Protein AF-A0A970WPU9-F1 (afdb_monomer)

Solvent-accessible surface area (backbone atoms only — not comparable to full-atom values): 9253 Å² total; per-residue (Å²): 129,59,67,45,62,49,27,48,54,48,33,44,60,65,39,56,94,39,55,38,92,59,76,66,44,61,38,49,59,53,30,52,51,34,16,53,55,41,60,71,39,96,85,50,44,68,52,56,28,22,20,31,29,37,31,54,42,56,71,78,38,95,51,48,64,69,57,39,30,74,74,63,32,66,72,28,26,50,39,26,54,58,54,35,58,81,41,67,93,58,88,62,58,66,72,56,33,56,48,52,35,44,62,52,47,54,73,46,54,59,68,39,34,49,48,50,50,44,46,52,38,55,52,52,70,64,41,78,72,44,59,61,72,56,47,56,50,52,39,54,53,48,52,58,44,41,72,57,35,18,84,62,38,61,66,58,32,52,51,40,53,50,44,37,53,55,56,51,68,74,61,115

Foldseek 3Di:
DQLLVLLLVVLCVLQPPPADPFPRHRPQVLLVQLLVVLCPDPPHDSLLSSLSSCLCSCQPGPDHLVNCCVRRNDSNSLLSVLSHQPCRPPPDDPVVSLVS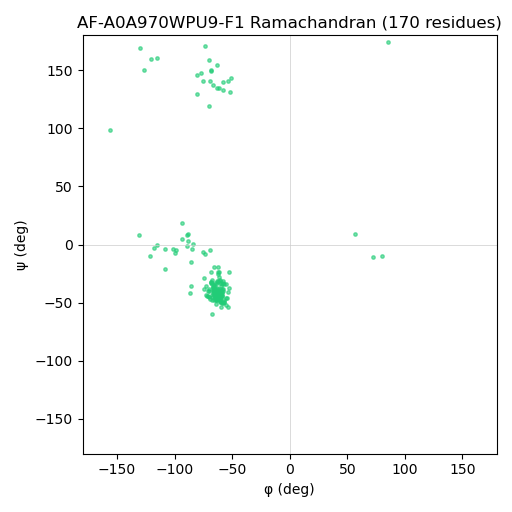SLVSNLPGDLSSLSSVLSSLLSVLVPCLRPDLVVLLVSLVSQLSSCVRRVVSPVVSSVSSNVSSVVSNVSSD

pLDDT: mean 95.69, std 5.94, range [54.38, 98.81]

Nearest PDB structures (foldseek):
  3nr1-assembly1_B  TM=8.917E-01  e=6.234E-09  Homo sapiens
  3nqw-assembly1_B  TM=7.867E-01  e=5.057E-08  Drosophila melanogaster
  7p1y-assembly1_AAA  TM=8.447E-01  e=6.479E-06  Treponema denticola ATCC 35405
  5kpx-assembly1_33  TM=7.879E-01  e=2.212E-02  Escherichia coli K-12
  5l3p-assembly1_z  TM=5.380E-01  e=7.844E-01  Escherichia coli

Radius of gyration: 15.44 Å; Cα contacts (8 Å, |Δi|>4): 214; chains: 1; bounding box: 37×30×38 Å

Structure (mmCIF, N/CA/C/O backbone):
data_AF-A0A970WPU9-F1
#
_entry.id   AF-A0A970WPU9-F1
#
loop_
_atom_site.group_PDB
_atom_site.id
_atom_site.type_symbol
_atom_site.label_atom_id
_atom_site.label_alt_id
_atom_site.label_comp_id
_atom_site.label_asym_id
_atom_site.label_entity_id
_atom_site.label_seq_id
_atom_site.pdbx_PDB_ins_code
_atom_site.Cartn_x
_atom_site.Cartn_y
_atom_site.Cartn_z
_atom_site.occupancy
_atom_site.B_iso_or_equiv
_atom_site.auth_seq_id
_atom_site.auth_comp_id
_atom_site.auth_asym_id
_atom_site.auth_atom_id
_atom_site.pdbx_PDB_model_num
ATOM 1 N N . MET A 1 1 ? -12.320 -14.756 18.053 1.00 59.62 1 MET A N 1
ATOM 2 C CA . MET A 1 1 ? -11.366 -14.991 16.948 1.00 59.62 1 MET A CA 1
ATOM 3 C C . MET A 1 1 ? -10.316 -13.894 17.014 1.00 59.62 1 MET A C 1
ATOM 5 O O . MET A 1 1 ? -10.709 -12.757 17.229 1.00 59.62 1 MET A O 1
ATOM 9 N N . ASN A 1 2 ? -9.024 -14.227 16.944 1.00 91.62 2 ASN A N 1
ATOM 10 C CA . ASN A 1 2 ? -7.935 -13.237 16.941 1.00 91.62 2 ASN A CA 1
ATOM 11 C C . ASN A 1 2 ? -8.114 -12.262 15.752 1.00 91.62 2 ASN A C 1
ATOM 13 O O . ASN A 1 2 ? -8.524 -12.709 14.677 1.00 91.62 2 ASN A O 1
ATOM 17 N N . LEU A 1 3 ? -7.850 -10.963 15.955 1.00 97.25 3 LEU A N 1
ATOM 18 C CA . LEU A 1 3 ? -8.087 -9.896 14.968 1.00 97.25 3 LEU A CA 1
ATOM 19 C C . LEU A 1 3 ? -7.406 -10.197 13.624 1.00 97.25 3 LEU A C 1
ATOM 21 O O . LEU A 1 3 ? -8.043 -10.120 12.574 1.00 97.25 3 LEU A O 1
ATOM 25 N N . ILE A 1 4 ? -6.145 -10.629 13.669 1.00 98.06 4 ILE A N 1
ATOM 26 C CA . ILE A 1 4 ? -5.346 -10.958 12.484 1.00 98.06 4 ILE A CA 1
ATOM 27 C C . ILE A 1 4 ? -5.940 -12.166 11.756 1.00 98.06 4 ILE A C 1
ATOM 29 O O . ILE A 1 4 ? -6.105 -12.135 10.539 1.00 98.06 4 ILE A O 1
ATOM 33 N N . LEU A 1 5 ? -6.319 -13.221 12.487 1.00 97.75 5 LEU A N 1
ATOM 34 C CA . LEU A 1 5 ? -6.946 -14.402 11.880 1.00 97.75 5 LEU A CA 1
ATOM 35 C C . LEU A 1 5 ? -8.290 -14.065 11.223 1.00 97.75 5 LEU A C 1
ATOM 37 O O . LEU A 1 5 ? -8.603 -14.609 10.164 1.00 97.75 5 LEU A O 1
ATOM 41 N N . LYS A 1 6 ? -9.072 -13.160 11.828 1.00 98.44 6 LYS A N 1
ATOM 42 C CA . LYS A 1 6 ? -10.323 -12.666 11.241 1.00 98.44 6 LYS A CA 1
ATOM 43 C C . LYS A 1 6 ? -10.047 -11.908 9.937 1.00 98.44 6 LYS A C 1
ATOM 45 O O . LYS A 1 6 ? -10.686 -12.209 8.933 1.00 98.44 6 LYS A O 1
ATOM 50 N N . ALA A 1 7 ? -9.080 -10.988 9.937 1.00 98.62 7 ALA A N 1
ATOM 51 C CA . ALA A 1 7 ? -8.714 -10.199 8.759 1.00 98.62 7 ALA A CA 1
ATOM 52 C C . ALA A 1 7 ? -8.179 -11.080 7.621 1.00 98.62 7 ALA A C 1
ATOM 54 O O . ALA A 1 7 ? -8.622 -10.956 6.483 1.00 98.62 7 ALA A O 1
ATOM 55 N N . ALA A 1 8 ? -7.308 -12.043 7.935 1.00 98.50 8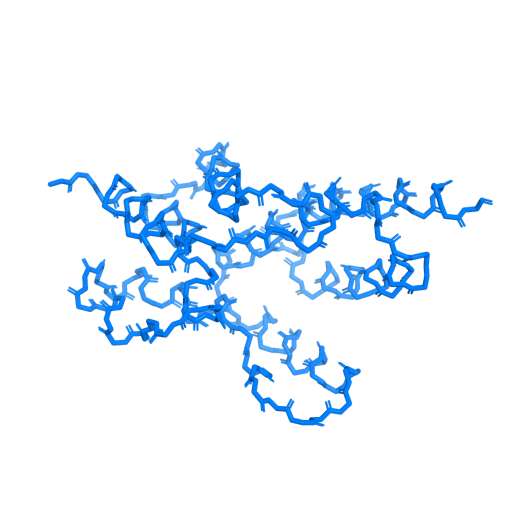 ALA A N 1
ATOM 56 C CA . ALA A 1 8 ? -6.783 -12.998 6.962 1.00 98.50 8 ALA A CA 1
ATOM 57 C C . ALA A 1 8 ? -7.889 -13.866 6.335 1.00 98.50 8 ALA A C 1
ATOM 59 O O . ALA A 1 8 ? -7.891 -14.098 5.125 1.00 98.50 8 ALA A O 1
ATOM 60 N N . ALA A 1 9 ? -8.847 -14.340 7.141 1.00 98.44 9 ALA A N 1
ATOM 61 C CA . ALA A 1 9 ? -9.982 -15.113 6.643 1.00 98.44 9 ALA A CA 1
ATOM 62 C C . ALA A 1 9 ? -10.903 -14.272 5.745 1.00 98.44 9 ALA A C 1
ATOM 64 O O . ALA A 1 9 ? -11.318 -14.759 4.693 1.00 98.44 9 ALA A O 1
ATOM 65 N N . PHE A 1 10 ? -11.173 -13.023 6.137 1.00 98.62 10 PHE A N 1
ATOM 66 C CA . PHE A 1 10 ? -11.987 -12.082 5.370 1.00 98.62 10 PHE A CA 1
ATOM 67 C C . PHE A 1 10 ? -11.334 -11.737 4.032 1.00 98.62 10 PHE A C 1
ATOM 69 O O . PHE A 1 10 ? -11.950 -11.934 2.992 1.00 98.62 10 PHE A O 1
ATOM 76 N N . ALA A 1 11 ? -10.059 -11.335 4.034 1.00 98.50 11 ALA A N 1
ATOM 77 C CA . ALA A 1 11 ? -9.310 -11.022 2.818 1.00 98.50 11 ALA A CA 1
ATOM 78 C C . ALA A 1 11 ? -9.262 -12.212 1.848 1.00 98.50 11 ALA A C 1
ATOM 80 O O . ALA A 1 11 ? -9.424 -12.050 0.641 1.00 98.50 11 ALA A O 1
ATOM 81 N N . ARG A 1 12 ? -9.091 -13.437 2.370 1.00 98.19 12 ARG A N 1
ATOM 82 C CA . ARG A 1 12 ? -9.118 -14.655 1.549 1.00 98.19 12 ARG A CA 1
ATOM 83 C C . ARG A 1 12 ? -10.464 -14.856 0.857 1.00 98.19 12 ARG A C 1
ATOM 85 O O . ARG A 1 12 ? -10.475 -15.294 -0.285 1.00 98.19 12 ARG A O 1
ATOM 92 N N . GLN A 1 13 ? -11.567 -14.594 1.555 1.00 98.25 13 GLN A N 1
ATOM 93 C CA . GLN A 1 13 ? -12.908 -14.713 0.988 1.00 98.25 13 GLN A CA 1
ATOM 94 C C . GLN A 1 13 ? -13.197 -13.583 -0.008 1.00 98.25 13 GLN A C 1
ATOM 96 O O . GLN A 1 13 ? -13.722 -13.847 -1.083 1.00 98.25 13 GLN A O 1
ATOM 101 N N . ALA A 1 14 ? -12.828 -12.349 0.334 1.00 98.19 14 ALA A N 1
ATOM 102 C CA . ALA A 1 14 ? -13.028 -11.167 -0.499 1.00 98.19 14 ALA A CA 1
ATOM 103 C C . ALA A 1 14 ? -12.325 -11.294 -1.860 1.00 98.19 14 ALA A C 1
ATOM 105 O O . ALA A 1 14 ? -12.907 -10.985 -2.897 1.00 98.19 14 ALA A O 1
ATOM 106 N N . HIS A 1 15 ? -11.092 -11.804 -1.858 1.00 98.00 15 HIS A N 1
ATOM 107 C CA . HIS A 1 15 ? -10.287 -12.016 -3.061 1.00 98.00 15 HIS A CA 1
ATOM 108 C C . HIS A 1 15 ? -10.428 -13.434 -3.648 1.00 98.00 15 HIS A C 1
ATOM 110 O O . HIS A 1 15 ? -9.552 -13.876 -4.403 1.00 98.00 15 HIS A O 1
ATOM 116 N N . ASP A 1 16 ? -11.483 -14.183 -3.300 1.00 97.19 16 ASP A N 1
ATOM 117 C CA . ASP A 1 16 ? -11.689 -15.526 -3.848 1.00 97.19 16 ASP A CA 1
ATOM 118 C C . ASP A 1 16 ? -11.844 -15.478 -5.377 1.00 97.19 16 ASP A C 1
ATOM 120 O O . ASP A 1 16 ? -12.502 -14.608 -5.946 1.00 97.19 16 ASP A O 1
ATOM 124 N N . GLY A 1 17 ? -11.164 -16.393 -6.065 1.00 96.00 17 GLY A N 1
ATOM 125 C CA . GLY A 1 17 ? -11.076 -16.405 -7.527 1.00 96.00 17 GLY A CA 1
ATOM 126 C C . GLY A 1 17 ? -10.207 -15.305 -8.164 1.00 96.00 17 GLY A C 1
ATOM 127 O O . GLY A 1 17 ? -9.895 -15.417 -9.352 1.00 96.00 17 GLY A O 1
ATOM 128 N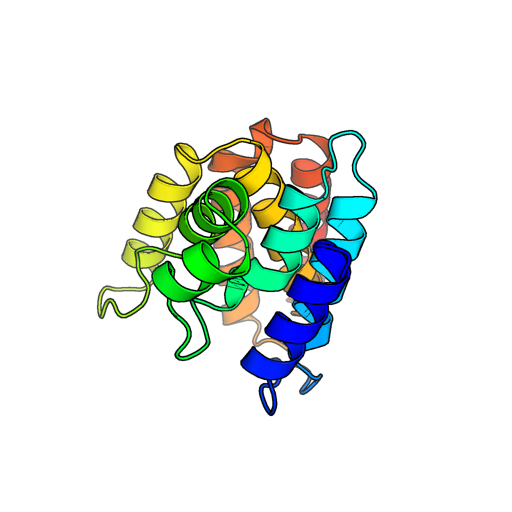 N . GLN A 1 18 ? -9.752 -14.286 -7.423 1.00 97.19 18 GLN A N 1
ATOM 129 C CA . GLN A 1 18 ? -8.875 -13.240 -7.960 1.00 97.19 18 GLN A CA 1
ATOM 130 C C . GLN A 1 18 ? -7.436 -13.746 -8.135 1.00 97.19 18 GLN A C 1
ATOM 132 O O . GLN A 1 18 ? -6.877 -14.459 -7.293 1.00 97.19 18 GLN A O 1
ATOM 137 N N . ARG A 1 19 ? -6.796 -13.336 -9.236 1.00 95.31 19 ARG A N 1
ATOM 138 C CA . ARG A 1 19 ? -5.422 -13.720 -9.585 1.00 95.31 19 ARG A CA 1
ATOM 139 C C . ARG A 1 19 ? -4.542 -12.511 -9.861 1.00 95.31 19 ARG A C 1
ATOM 141 O O . ARG A 1 19 ? -5.014 -11.475 -10.330 1.00 95.31 19 ARG A O 1
ATOM 148 N N . ARG A 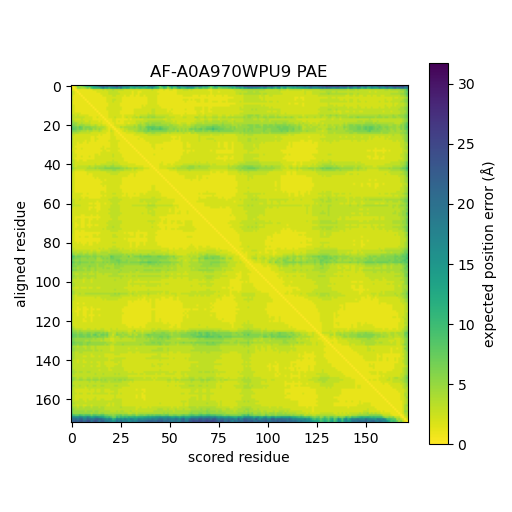1 20 ? -3.244 -12.644 -9.582 1.00 93.12 20 ARG A N 1
ATOM 149 C CA . ARG A 1 20 ? -2.237 -11.631 -9.919 1.00 93.12 20 ARG A CA 1
ATOM 150 C C . ARG A 1 20 ? -2.094 -11.530 -11.434 1.00 93.12 20 ARG A C 1
ATOM 152 O O . ARG A 1 20 ? -1.995 -12.530 -12.139 1.00 93.12 20 ARG A O 1
ATOM 159 N N . ARG A 1 21 ? -2.005 -10.295 -11.922 1.00 88.75 21 ARG A N 1
ATOM 160 C CA . ARG A 1 21 ? -2.006 -9.969 -13.353 1.00 88.75 21 ARG A CA 1
ATOM 161 C C . ARG A 1 21 ? -0.875 -10.611 -14.165 1.00 88.75 21 ARG A C 1
ATOM 163 O O . ARG A 1 21 ? -1.082 -10.885 -15.340 1.00 88.75 21 ARG A O 1
ATOM 170 N N . TYR A 1 22 ? 0.309 -10.779 -13.576 1.00 87.50 22 TYR A N 1
ATOM 171 C CA . TYR A 1 22 ? 1.524 -11.125 -14.330 1.00 87.50 22 TYR A CA 1
ATOM 172 C C . TYR A 1 22 ? 2.019 -12.554 -14.115 1.00 87.50 22 TYR A C 1
ATOM 174 O O . TYR A 1 22 ? 2.721 -13.068 -14.972 1.00 87.50 22 TYR A O 1
ATOM 182 N N . ASN A 1 23 ? 1.633 -13.208 -13.017 1.00 85.44 23 ASN A N 1
ATOM 183 C CA . ASN A 1 23 ? 2.132 -14.542 -12.669 1.00 85.44 23 ASN A CA 1
ATOM 184 C C . ASN A 1 23 ? 1.023 -15.548 -12.305 1.00 85.44 23 ASN A C 1
ATOM 186 O O . ASN A 1 23 ? 1.322 -16.644 -11.837 1.00 85.44 23 ASN A O 1
ATOM 190 N N . ASP A 1 24 ? -0.249 -15.172 -12.495 1.00 90.12 24 ASP A N 1
ATOM 191 C CA . ASP A 1 24 ? -1.452 -15.996 -12.287 1.00 90.12 24 ASP A CA 1
ATOM 192 C C . ASP A 1 24 ? -1.624 -16.589 -10.870 1.00 90.12 24 ASP A C 1
ATOM 194 O O . ASP A 1 24 ? -2.527 -17.391 -10.613 1.00 90.12 24 ASP A O 1
ATOM 198 N N . ARG A 1 25 ? -0.795 -16.183 -9.901 1.00 92.25 25 ARG A N 1
ATOM 199 C CA . ARG A 1 25 ? -0.891 -16.667 -8.520 1.00 92.25 25 ARG A CA 1
ATOM 200 C C . ARG A 1 25 ? -2.174 -16.154 -7.850 1.00 92.25 25 ARG A C 1
ATOM 202 O O . ARG A 1 25 ? -2.614 -15.043 -8.162 1.00 92.25 25 ARG A O 1
ATOM 209 N N . PRO A 1 26 ? -2.763 -16.912 -6.905 1.00 96.12 26 PRO A N 1
ATOM 210 C CA . PRO A 1 26 ? -3.888 -16.437 -6.101 1.00 96.12 26 PRO A CA 1
ATOM 211 C C . PRO A 1 26 ? -3.586 -15.086 -5.443 1.00 96.12 26 PRO A C 1
ATOM 213 O O . PRO A 1 26 ? -2.536 -14.934 -4.812 1.00 96.12 26 PRO A O 1
ATOM 216 N N . TYR A 1 27 ? -4.501 -14.120 -5.568 1.00 96.38 27 TYR A N 1
ATOM 217 C CA . TYR A 1 27 ? -4.261 -12.741 -5.125 1.00 96.38 27 TYR A CA 1
ATOM 218 C C . TYR A 1 27 ? -3.937 -12.649 -3.632 1.00 96.38 27 TYR A C 1
ATOM 220 O O . TYR A 1 27 ? -3.010 -11.941 -3.255 1.00 96.38 27 TYR A O 1
ATOM 228 N N . ILE A 1 28 ? -4.601 -13.463 -2.802 1.00 97.69 28 ILE A N 1
ATOM 229 C CA . ILE A 1 28 ? -4.408 -13.527 -1.344 1.00 97.69 28 ILE A CA 1
ATOM 230 C C . ILE A 1 28 ? -2.948 -13.727 -0.900 1.00 97.69 28 ILE A C 1
ATOM 232 O O . ILE A 1 28 ? -2.582 -13.349 0.212 1.00 97.69 28 ILE A O 1
ATOM 236 N N . GLN A 1 29 ? -2.084 -14.284 -1.757 1.00 97.25 29 GLN A N 1
ATOM 237 C CA . GLN A 1 29 ? -0.659 -14.409 -1.447 1.00 97.25 29 GLN A CA 1
ATOM 238 C C . GLN A 1 29 ? 0.022 -13.045 -1.265 1.00 97.25 29 GLN A C 1
ATOM 240 O O . GLN A 1 29 ? 0.947 -12.949 -0.464 1.00 97.25 29 GLN A O 1
ATOM 245 N N . HIS A 1 30 ? -0.430 -12.006 -1.973 1.00 97.62 30 HIS A N 1
ATOM 246 C CA . HIS A 1 30 ? 0.112 -10.655 -1.848 1.00 97.62 30 HIS A CA 1
ATOM 247 C C . HIS A 1 30 ? -0.205 -10.033 -0.476 1.00 97.62 30 HIS A C 1
ATOM 249 O O . HIS A 1 30 ? 0.750 -9.829 0.280 1.00 97.62 30 HIS A O 1
ATOM 255 N N . PRO A 1 31 ? -1.480 -9.855 -0.059 1.00 98.38 31 PRO A N 1
ATOM 256 C CA . PRO A 1 31 ? -1.784 -9.347 1.280 1.00 98.38 31 PRO A CA 1
ATOM 257 C C . PRO A 1 31 ? -1.153 -10.181 2.401 1.00 98.38 31 PRO A C 1
ATOM 259 O O . PRO A 1 31 ? -0.699 -9.627 3.396 1.00 98.38 31 PRO A O 1
ATOM 262 N N . ALA A 1 32 ? -1.037 -11.506 2.230 1.00 98.56 32 ALA A N 1
ATOM 263 C CA . ALA A 1 32 ? -0.370 -12.366 3.208 1.00 98.56 32 ALA A CA 1
ATOM 264 C C . ALA A 1 32 ? 1.135 -12.076 3.353 1.00 98.56 32 ALA A C 1
ATOM 266 O O . ALA A 1 32 ? 1.643 -12.046 4.477 1.00 98.56 32 ALA A O 1
ATOM 267 N N . ARG A 1 33 ? 1.860 -11.843 2.248 1.00 98.50 33 ARG A N 1
ATOM 268 C CA . ARG A 1 33 ? 3.278 -11.452 2.304 1.00 98.50 33 ARG A CA 1
ATOM 269 C C . ARG A 1 33 ? 3.444 -10.064 2.907 1.00 98.50 33 ARG A C 1
ATOM 271 O O . ARG A 1 33 ? 4.280 -9.907 3.795 1.00 98.50 33 ARG A O 1
ATOM 278 N N . VAL A 1 34 ? 2.624 -9.095 2.496 1.00 98.75 34 VAL A N 1
ATOM 279 C CA . VAL A 1 34 ? 2.649 -7.732 3.052 1.00 98.75 34 VAL A CA 1
ATOM 280 C C . VAL A 1 34 ? 2.391 -7.768 4.560 1.00 98.75 34 VAL A C 1
ATOM 282 O O . VAL A 1 34 ? 3.205 -7.259 5.327 1.00 98.75 34 VAL A O 1
ATOM 285 N N . ALA A 1 35 ? 1.342 -8.458 5.015 1.00 98.69 35 ALA A N 1
ATOM 286 C CA . ALA A 1 35 ? 1.024 -8.597 6.435 1.00 98.69 35 ALA A CA 1
ATOM 287 C C . ALA A 1 35 ? 2.131 -9.306 7.233 1.00 98.69 35 ALA A C 1
ATOM 289 O O . ALA A 1 35 ? 2.463 -8.876 8.338 1.00 98.69 35 ALA A O 1
ATOM 290 N N . GLY A 1 36 ? 2.756 -10.345 6.667 1.00 98.62 36 GLY A N 1
ATOM 291 C CA . GLY A 1 36 ? 3.908 -11.009 7.281 1.00 98.62 36 GLY A CA 1
ATOM 292 C C . GLY A 1 36 ? 5.108 -10.074 7.452 1.00 98.62 36 GLY A C 1
ATOM 293 O O . GLY A 1 36 ? 5.758 -10.083 8.497 1.00 98.62 36 GLY A O 1
ATOM 294 N N . ARG A 1 37 ? 5.373 -9.215 6.460 1.00 98.62 37 ARG A N 1
ATOM 295 C CA . ARG A 1 37 ? 6.436 -8.205 6.543 1.00 98.62 37 ARG A CA 1
ATOM 296 C C . ARG A 1 37 ? 6.115 -7.096 7.539 1.00 98.62 37 ARG A C 1
ATOM 298 O O . ARG A 1 37 ? 7.014 -6.669 8.256 1.00 98.62 37 ARG A O 1
ATOM 305 N N . VAL A 1 38 ? 4.855 -6.671 7.618 1.00 98.69 38 VAL A N 1
ATOM 306 C CA . VAL A 1 38 ? 4.386 -5.716 8.632 1.00 98.69 38 VAL A CA 1
ATOM 307 C C . VAL A 1 38 ? 4.578 -6.296 10.028 1.00 98.69 38 VAL A C 1
ATOM 309 O O . VAL A 1 38 ? 5.156 -5.625 10.873 1.00 98.69 38 VAL A O 1
ATOM 312 N N . ALA A 1 39 ? 4.189 -7.553 10.258 1.00 98.38 39 ALA A N 1
ATOM 313 C CA . ALA A 1 39 ? 4.334 -8.228 11.551 1.00 98.38 39 ALA A CA 1
ATOM 314 C C . ALA A 1 39 ? 5.796 -8.369 12.015 1.00 98.38 39 ALA A C 1
ATOM 316 O O . ALA A 1 39 ? 6.052 -8.499 13.209 1.00 98.38 39 ALA A O 1
ATOM 317 N N . ALA A 1 40 ? 6.754 -8.338 11.085 1.00 98.00 40 ALA A N 1
ATOM 318 C CA . ALA A 1 40 ? 8.182 -8.384 11.381 1.00 98.00 40 ALA A CA 1
ATOM 319 C C . ALA A 1 40 ? 8.792 -7.007 11.714 1.00 98.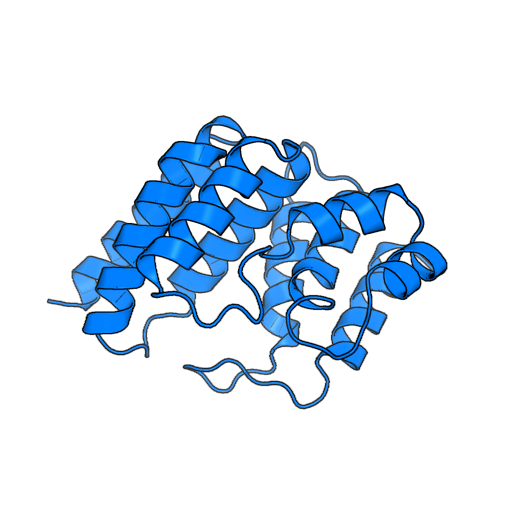00 40 ALA A C 1
ATOM 321 O O . ALA A 1 40 ? 9.983 -6.934 12.023 1.00 98.00 40 ALA A O 1
ATOM 322 N N . ARG A 1 41 ? 8.024 -5.909 11.629 1.00 96.19 41 ARG A N 1
ATOM 323 C CA . ARG A 1 41 ? 8.524 -4.567 11.957 1.00 96.19 41 ARG A CA 1
ATOM 324 C C . ARG A 1 41 ? 8.521 -4.318 13.473 1.00 96.19 41 ARG A C 1
ATOM 326 O O . ARG A 1 41 ? 7.600 -4.760 14.156 1.00 96.19 41 ARG A O 1
ATOM 333 N N . PRO A 1 42 ? 9.492 -3.557 14.012 1.00 94.25 42 PRO A N 1
ATOM 334 C CA . PRO A 1 42 ? 9.533 -3.217 15.440 1.00 94.25 42 PRO A CA 1
ATOM 335 C C . PRO A 1 42 ? 8.278 -2.499 15.959 1.00 94.25 42 PRO A C 1
ATOM 337 O O . PRO A 1 42 ? 7.882 -2.696 17.103 1.00 94.25 42 PRO A O 1
ATOM 340 N N . GLN A 1 43 ? 7.652 -1.675 15.117 1.00 92.44 43 GLN A N 1
ATOM 341 C CA . GLN A 1 43 ? 6.453 -0.890 15.424 1.00 92.44 43 GLN A CA 1
ATOM 342 C C . GLN A 1 43 ? 5.133 -1.625 15.134 1.00 92.44 43 GLN A C 1
ATOM 344 O O . GLN A 1 43 ? 4.072 -1.006 15.156 1.00 92.44 43 GLN A O 1
ATOM 349 N N . ALA A 1 44 ? 5.180 -2.920 14.808 1.00 97.12 44 ALA A N 1
ATOM 350 C CA . ALA A 1 44 ? 4.001 -3.667 14.392 1.00 97.12 44 ALA A CA 1
ATOM 351 C C . ALA A 1 44 ? 2.943 -3.756 15.501 1.00 97.12 44 ALA A C 1
ATOM 353 O O . ALA A 1 44 ? 3.232 -4.115 16.643 1.00 97.12 44 ALA A O 1
ATOM 354 N N . THR A 1 45 ? 1.688 -3.511 15.131 1.00 98.25 45 THR A N 1
ATOM 355 C CA . THR A 1 45 ? 0.512 -3.741 15.980 1.00 98.25 45 THR A CA 1
ATOM 356 C C . THR A 1 45 ? -0.437 -4.730 15.307 1.00 98.25 45 THR A C 1
ATOM 358 O O . THR A 1 45 ? -0.402 -4.900 14.086 1.00 98.25 45 THR A O 1
ATOM 361 N N . GLU A 1 46 ? -1.330 -5.370 16.073 1.00 98.31 46 GLU A N 1
ATOM 362 C CA . GLU A 1 46 ? -2.358 -6.242 15.478 1.00 98.31 46 GLU A CA 1
ATOM 363 C C . GLU A 1 46 ? -3.239 -5.482 14.470 1.00 98.31 46 GLU A C 1
ATOM 365 O O . GLU A 1 46 ? -3.636 -6.051 13.456 1.00 98.31 46 GLU A O 1
ATOM 370 N N . VAL A 1 47 ? -3.479 -4.187 14.712 1.00 98.62 47 VAL A N 1
ATOM 371 C CA . VAL A 1 47 ? -4.221 -3.285 13.819 1.00 98.62 47 VAL A CA 1
ATOM 372 C C . VAL A 1 47 ? -3.486 -3.088 12.493 1.00 98.62 47 VAL A C 1
ATOM 374 O O . VAL A 1 47 ? -4.103 -3.223 11.440 1.00 98.62 47 VAL A O 1
ATOM 377 N N . MET A 1 48 ? -2.170 -2.846 12.517 1.00 98.75 48 MET A N 1
ATOM 378 C CA . MET A 1 48 ? -1.369 -2.722 11.292 1.00 98.75 48 MET A CA 1
ATOM 379 C C . MET A 1 48 ? -1.364 -4.017 10.481 1.00 98.75 48 MET A C 1
ATOM 381 O O . MET A 1 48 ? -1.517 -3.984 9.263 1.00 98.75 48 MET A O 1
ATOM 385 N N . VAL A 1 49 ? -1.204 -5.165 11.143 1.00 98.81 49 VAL A N 1
ATOM 386 C CA . VAL A 1 49 ? -1.188 -6.468 10.463 1.00 98.81 49 VAL A CA 1
ATOM 387 C C . VAL A 1 49 ? -2.565 -6.788 9.874 1.00 98.81 49 VAL A C 1
ATOM 389 O O . VAL A 1 49 ? -2.652 -7.271 8.747 1.00 98.81 49 VAL A O 1
ATOM 392 N N . ALA A 1 50 ? -3.648 -6.484 10.594 1.00 98.81 50 ALA A N 1
ATOM 393 C CA . ALA A 1 50 ? -5.007 -6.631 10.081 1.00 98.81 50 ALA A CA 1
ATOM 394 C C . ALA A 1 50 ? -5.269 -5.710 8.879 1.00 98.81 50 ALA A C 1
ATOM 396 O O . ALA A 1 50 ? -5.749 -6.184 7.853 1.00 98.81 50 ALA A O 1
ATOM 397 N N . ALA A 1 51 ? -4.891 -4.432 8.964 1.00 98.81 51 ALA A N 1
ATOM 398 C CA . ALA A 1 51 ? -5.003 -3.492 7.850 1.00 98.81 51 ALA A CA 1
ATOM 399 C C . ALA A 1 51 ? -4.178 -3.943 6.635 1.00 98.81 51 ALA A C 1
ATOM 401 O O . ALA A 1 51 ? -4.656 -3.863 5.512 1.00 98.81 51 ALA A O 1
ATOM 402 N N . ALA A 1 52 ? -2.990 -4.514 6.842 1.00 98.81 52 ALA A N 1
ATOM 403 C CA . ALA A 1 52 ? -2.170 -5.066 5.767 1.00 98.81 52 ALA A CA 1
ATOM 404 C C . ALA A 1 52 ? -2.820 -6.268 5.059 1.00 98.81 52 ALA A C 1
ATOM 406 O O . ALA A 1 52 ? -2.669 -6.416 3.849 1.00 98.81 52 ALA A O 1
ATOM 407 N N . PHE A 1 53 ? -3.589 -7.104 5.763 1.00 98.81 53 PHE A N 1
ATOM 408 C CA . PHE A 1 53 ? -4.410 -8.129 5.106 1.00 98.81 53 PHE A CA 1
ATOM 409 C C . PHE A 1 53 ? -5.556 -7.529 4.280 1.00 98.81 53 PHE A C 1
ATOM 411 O O . PHE A 1 53 ? -5.957 -8.128 3.287 1.00 98.81 53 PHE A O 1
ATOM 418 N N . LEU A 1 54 ? -6.082 -6.375 4.693 1.00 98.81 54 LEU A N 1
ATOM 419 C CA . LEU A 1 54 ? -7.300 -5.769 4.147 1.00 98.81 54 LEU A CA 1
ATOM 420 C C . LEU A 1 54 ? -7.043 -4.621 3.158 1.00 98.81 54 LEU A C 1
ATOM 422 O O . LEU A 1 54 ? -8.004 -4.099 2.601 1.00 98.81 54 LEU A O 1
ATOM 426 N N . HIS A 1 55 ? -5.788 -4.220 2.945 1.00 98.56 55 HIS A N 1
ATOM 427 C CA . HIS A 1 55 ? -5.443 -2.961 2.274 1.00 98.56 55 HIS A CA 1
ATOM 428 C C . HIS A 1 55 ? -6.006 -2.821 0.851 1.00 98.56 55 HIS A C 1
ATOM 430 O O . HIS A 1 55 ? -6.358 -1.717 0.456 1.00 98.56 55 HIS A O 1
ATOM 436 N N . ASP A 1 56 ? -6.159 -3.931 0.125 1.00 98.06 56 ASP A N 1
ATOM 437 C CA . ASP A 1 56 ? -6.729 -3.957 -1.229 1.00 98.06 56 ASP A CA 1
ATOM 438 C C . ASP A 1 56 ? -8.211 -4.349 -1.266 1.00 98.06 56 ASP A C 1
ATOM 440 O O . ASP A 1 56 ? -8.828 -4.362 -2.329 1.00 98.06 56 ASP A O 1
ATOM 444 N N . VAL A 1 57 ? -8.812 -4.710 -0.131 1.00 98.19 57 VAL A N 1
ATOM 445 C CA . VAL A 1 57 ? -10.153 -5.307 -0.121 1.00 98.19 57 VAL A CA 1
ATOM 446 C C . VAL A 1 57 ? -11.202 -4.308 -0.598 1.00 98.19 57 VAL A C 1
ATOM 448 O O . VAL A 1 57 ? -11.999 -4.637 -1.471 1.00 98.19 57 VAL A O 1
ATOM 451 N N . VAL A 1 58 ? -11.182 -3.083 -0.076 1.00 97.62 58 VAL A N 1
ATOM 452 C CA . VAL A 1 58 ? -12.108 -2.025 -0.517 1.00 97.62 58 VAL A CA 1
ATOM 453 C C . VAL A 1 58 ? -11.797 -1.577 -1.945 1.00 97.62 58 VAL A C 1
ATOM 455 O O . VAL A 1 58 ? -12.696 -1.223 -2.703 1.00 97.62 58 VAL A O 1
ATOM 458 N N . GLU A 1 59 ? -10.521 -1.593 -2.332 1.00 95.38 59 GLU A N 1
ATOM 459 C CA . GLU A 1 59 ? -10.104 -1.113 -3.644 1.00 95.38 59 GLU A CA 1
ATOM 460 C C . GLU A 1 59 ? -10.458 -2.095 -4.776 1.00 95.38 59 GLU A C 1
ATOM 462 O O . GLU A 1 59 ? -10.846 -1.664 -5.865 1.00 95.38 59 GLU A O 1
ATOM 467 N N . ASP A 1 60 ? -10.335 -3.402 -4.549 1.00 95.62 60 ASP A N 1
ATOM 468 C CA . ASP A 1 60 ? -10.400 -4.419 -5.605 1.00 95.62 60 ASP A CA 1
ATOM 469 C C . ASP A 1 60 ? -11.583 -5.386 -5.498 1.00 95.62 60 ASP A C 1
ATOM 471 O O . ASP A 1 60 ? -11.754 -6.247 -6.366 1.00 95.62 60 ASP A O 1
ATOM 475 N N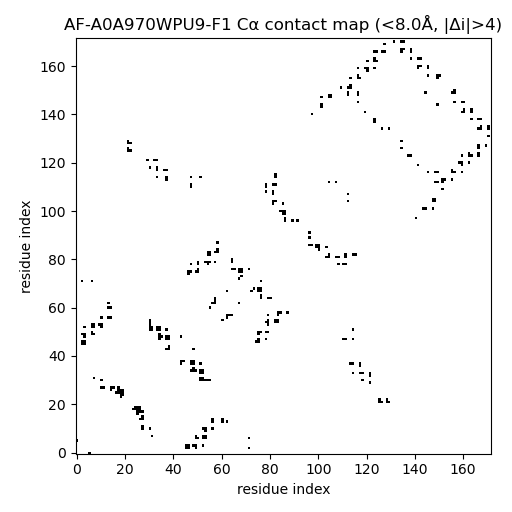 . THR A 1 61 ? -12.433 -5.238 -4.483 1.00 96.44 61 THR A N 1
ATOM 476 C CA . THR A 1 61 ? -13.611 -6.093 -4.285 1.00 96.44 61 THR A CA 1
ATOM 477 C C . THR A 1 61 ? -14.875 -5.254 -4.050 1.00 96.44 61 THR A C 1
ATOM 479 O O . THR A 1 61 ? -14.784 -4.043 -3.866 1.00 96.44 61 THR A O 1
ATOM 482 N N . PRO A 1 62 ? -16.083 -5.851 -4.063 1.00 96.69 62 PRO A N 1
ATOM 483 C CA . PRO A 1 62 ? -17.324 -5.129 -3.764 1.00 96.69 62 PRO A CA 1
ATOM 484 C C . PRO A 1 62 ? -17.482 -4.680 -2.301 1.00 96.69 62 PRO A C 1
ATOM 486 O O . PRO A 1 62 ? -18.487 -4.044 -1.985 1.00 96.69 62 PRO A O 1
ATOM 489 N N . HIS A 1 63 ? -16.550 -5.047 -1.417 1.00 98.00 63 HIS A N 1
ATOM 490 C CA . HIS A 1 63 ? -16.614 -4.705 -0.001 1.00 98.00 63 HIS A CA 1
ATOM 491 C C . HIS A 1 63 ? -16.419 -3.208 0.252 1.00 98.00 63 HIS A C 1
ATOM 493 O O . HIS A 1 63 ? -15.720 -2.518 -0.489 1.00 98.00 63 HIS A O 1
ATOM 499 N N . THR A 1 64 ? -17.025 -2.701 1.325 1.00 98.00 64 THR A N 1
ATOM 500 C CA . THR A 1 64 ? -17.037 -1.260 1.632 1.00 98.00 64 THR A CA 1
ATOM 501 C C . THR A 1 64 ? -16.297 -0.923 2.924 1.00 98.00 64 THR A C 1
ATOM 503 O O . THR A 1 64 ? -16.122 -1.773 3.796 1.00 98.00 64 THR A O 1
ATOM 506 N N . LEU A 1 65 ? -15.894 0.343 3.089 1.00 97.94 65 LEU A N 1
ATOM 507 C CA . LEU A 1 65 ? -15.309 0.816 4.350 1.00 97.94 65 LEU A CA 1
ATOM 508 C C . LEU A 1 65 ? -16.270 0.679 5.536 1.00 97.94 65 LEU A C 1
ATOM 510 O O . LEU A 1 65 ? -15.813 0.378 6.635 1.00 97.94 65 LEU A O 1
ATOM 514 N N . ASP A 1 66 ? -17.580 0.822 5.319 1.00 98.38 66 ASP A N 1
ATOM 515 C CA . ASP A 1 66 ? -18.587 0.623 6.368 1.00 98.38 66 ASP A CA 1
ATOM 516 C C . ASP A 1 66 ? -18.604 -0.832 6.863 1.00 98.38 66 ASP A C 1
ATOM 518 O O . ASP A 1 66 ? -18.719 -1.084 8.064 1.00 98.38 66 ASP A O 1
ATOM 522 N N . GLU A 1 67 ? -18.427 -1.800 5.957 1.00 98.25 67 GLU A N 1
ATOM 523 C CA . GLU A 1 67 ? -18.276 -3.211 6.327 1.00 98.25 67 GLU A CA 1
ATOM 524 C C . GLU A 1 67 ? -16.984 -3.442 7.115 1.00 98.25 67 GLU A C 1
ATOM 526 O O . GLU A 1 67 ? -17.006 -4.113 8.148 1.00 98.25 67 GLU A O 1
ATOM 531 N N . ILE A 1 68 ? -15.864 -2.847 6.686 1.00 98.62 68 ILE A N 1
ATOM 532 C CA . ILE A 1 68 ? -14.597 -2.940 7.426 1.00 98.62 68 ILE A CA 1
ATOM 533 C C . ILE A 1 68 ? -14.737 -2.329 8.827 1.00 98.62 68 ILE A C 1
ATOM 535 O O . ILE A 1 68 ? -14.285 -2.925 9.806 1.00 98.62 68 ILE A O 1
ATOM 539 N N . LEU A 1 69 ? -15.402 -1.179 8.949 1.00 98.50 69 LEU A N 1
ATOM 540 C CA . LEU A 1 69 ? -15.674 -0.519 10.224 1.00 98.50 69 LEU A CA 1
ATOM 541 C C . LEU A 1 69 ? -16.518 -1.398 11.149 1.00 98.50 69 LEU A C 1
ATOM 543 O O . LEU A 1 69 ? -16.172 -1.556 12.321 1.00 98.50 69 LEU A O 1
ATOM 547 N N . ALA A 1 70 ? -17.593 -1.992 10.630 1.00 98.19 70 ALA A N 1
ATOM 548 C CA . ALA A 1 70 ? -18.469 -2.868 11.399 1.00 98.19 70 ALA A CA 1
ATOM 549 C C . ALA A 1 70 ? -17.754 -4.149 11.864 1.00 98.19 70 ALA A C 1
ATOM 551 O O . ALA A 1 70 ? -17.960 -4.606 12.990 1.00 98.19 70 ALA A O 1
ATOM 552 N N . GLU A 1 71 ? -16.896 -4.724 11.019 1.00 97.94 71 GLU A N 1
ATOM 553 C CA . GLU A 1 71 ? -16.242 -6.003 11.292 1.00 97.94 71 GLU A CA 1
ATOM 554 C C . GLU A 1 71 ? -14.955 -5.874 12.123 1.00 97.94 71 GLU A C 1
ATOM 556 O O . GLU A 1 71 ? -14.666 -6.752 12.945 1.00 97.94 71 GLU A O 1
ATOM 561 N N . PHE A 1 72 ? -14.167 -4.818 11.924 1.00 98.38 72 PHE A N 1
ATOM 562 C CA . PHE A 1 72 ? -12.810 -4.695 12.477 1.00 98.38 72 PHE A CA 1
ATOM 563 C C . PHE A 1 72 ? -12.611 -3.479 13.383 1.00 98.38 72 PHE A C 1
ATOM 565 O O . PHE A 1 72 ? -11.599 -3.398 14.079 1.00 98.38 72 PHE A O 1
ATOM 572 N N . GLY A 1 73 ? -13.585 -2.571 13.426 1.00 98.56 73 GLY A N 1
ATOM 573 C CA . GLY A 1 73 ? -13.539 -1.375 14.251 1.00 98.56 73 GLY A CA 1
ATOM 574 C C . GLY A 1 73 ? -12.806 -0.196 13.599 1.00 98.56 73 GLY A C 1
ATOM 575 O O . GLY A 1 73 ? -12.229 -0.310 12.512 1.00 98.56 73 GLY A O 1
ATOM 576 N N . PRO A 1 74 ? -12.836 0.970 14.268 1.00 98.50 74 PRO A N 1
ATOM 577 C CA . PRO A 1 74 ? -12.465 2.249 13.666 1.00 98.50 74 PRO A CA 1
ATOM 578 C C . PRO A 1 74 ? -10.981 2.369 13.322 1.00 98.50 74 PRO A C 1
ATOM 580 O O . PRO A 1 74 ? -10.641 2.988 12.320 1.00 98.50 74 PRO A O 1
ATOM 583 N N . GLU A 1 75 ? -10.085 1.773 14.110 1.00 98.50 75 GLU A N 1
ATOM 584 C CA . GLU A 1 75 ? -8.643 1.901 13.868 1.00 98.50 75 GLU A CA 1
ATOM 585 C C . GLU A 1 75 ? -8.198 1.149 12.607 1.00 98.50 75 GLU A C 1
ATOM 587 O O . GLU A 1 75 ? -7.402 1.672 11.830 1.00 98.50 75 GLU A O 1
ATOM 592 N N . VAL A 1 76 ? -8.747 -0.050 12.373 1.00 98.75 76 VAL A N 1
ATOM 593 C CA . VAL A 1 76 ? -8.482 -0.822 11.150 1.00 98.75 76 VAL A CA 1
ATOM 594 C C . VAL A 1 76 ? -9.130 -0.144 9.948 1.00 98.75 76 VAL A C 1
ATOM 596 O O . VAL A 1 76 ? -8.469 0.020 8.926 1.00 98.75 76 VAL A O 1
ATOM 599 N N . ALA A 1 77 ? -10.386 0.298 10.073 1.00 98.75 77 ALA A N 1
ATOM 600 C CA . ALA A 1 77 ? -11.086 0.993 8.995 1.00 98.75 77 ALA A CA 1
ATOM 601 C C . ALA A 1 77 ? -10.360 2.271 8.558 1.00 98.75 77 ALA A C 1
ATOM 603 O O . ALA A 1 77 ? -10.185 2.474 7.361 1.00 98.75 77 ALA A O 1
ATOM 604 N N . ARG A 1 78 ? -9.850 3.068 9.509 1.00 98.75 78 ARG A N 1
ATOM 605 C CA . ARG A 1 78 ? -9.028 4.251 9.217 1.00 98.75 78 ARG A CA 1
ATOM 606 C C . ARG A 1 78 ? -7.797 3.899 8.381 1.00 98.75 78 ARG A C 1
ATOM 608 O O . ARG A 1 78 ? -7.529 4.560 7.387 1.00 98.75 78 ARG A O 1
ATOM 615 N N . LEU A 1 79 ? -7.043 2.862 8.758 1.00 98.81 79 LEU A N 1
ATOM 616 C CA . LEU A 1 79 ? -5.855 2.471 7.988 1.00 98.81 79 LEU A CA 1
ATOM 617 C C . LEU A 1 79 ? -6.213 1.946 6.594 1.00 98.81 79 LEU A C 1
ATOM 619 O O . LEU A 1 79 ? -5.504 2.242 5.639 1.00 98.81 79 LEU A O 1
ATOM 623 N N . VAL A 1 80 ? -7.298 1.178 6.463 1.00 98.75 80 VAL A N 1
ATOM 624 C CA . VAL A 1 80 ? -7.759 0.682 5.155 1.00 98.75 80 VAL A CA 1
ATOM 625 C C . VAL A 1 80 ? -8.213 1.838 4.260 1.00 98.75 80 VAL A C 1
ATOM 627 O O . VAL A 1 80 ? -7.879 1.854 3.078 1.00 98.75 80 VAL A O 1
ATOM 630 N N . GLU A 1 81 ? -8.907 2.833 4.813 1.00 98.50 81 GLU A N 1
ATOM 631 C CA . GLU A 1 81 ? -9.270 4.063 4.102 1.00 98.50 81 GLU A CA 1
ATOM 632 C C . GLU A 1 81 ? -8.026 4.822 3.627 1.00 98.50 81 GLU A C 1
ATOM 634 O O . GLU A 1 81 ? -7.917 5.157 2.451 1.00 98.50 81 GLU A O 1
ATOM 639 N N . GLU A 1 82 ? -7.046 5.025 4.509 1.00 98.62 82 GLU A N 1
ATOM 640 C CA . GLU A 1 82 ? -5.786 5.697 4.176 1.00 98.62 82 GLU A CA 1
ATOM 641 C C . GLU A 1 82 ? -4.986 4.970 3.083 1.00 98.62 82 GLU A C 1
ATOM 643 O O . GLU A 1 82 ? -4.287 5.614 2.301 1.00 98.62 82 GLU A O 1
ATOM 648 N N . LEU A 1 83 ? -5.098 3.643 3.003 1.00 98.38 83 LEU A N 1
ATOM 649 C CA . LEU A 1 83 ? -4.411 2.810 2.012 1.00 98.38 83 LEU A CA 1
ATOM 650 C C . LEU A 1 83 ? -5.154 2.685 0.674 1.00 98.38 83 LEU A C 1
ATOM 652 O O . LEU A 1 83 ? -4.536 2.277 -0.311 1.00 98.38 83 LEU A O 1
ATOM 656 N N . THR A 1 84 ? -6.438 3.046 0.630 1.00 97.25 84 THR A N 1
ATOM 657 C CA . THR A 1 84 ? -7.271 2.974 -0.575 1.00 97.25 84 THR A CA 1
ATOM 658 C C . THR A 1 84 ? -7.000 4.177 -1.476 1.00 97.25 84 THR A C 1
ATOM 660 O O . THR A 1 84 ? -7.059 5.324 -1.034 1.00 97.25 84 THR A O 1
ATOM 663 N N . ASN A 1 85 ? -6.731 3.941 -2.762 1.00 95.44 85 ASN A N 1
ATOM 664 C CA . ASN A 1 85 ? -6.420 5.017 -3.699 1.00 95.44 85 ASN A CA 1
ATOM 665 C C . ASN A 1 85 ? -7.663 5.886 -3.993 1.00 95.44 85 ASN A C 1
ATOM 667 O O . ASN A 1 85 ? -8.627 5.394 -4.593 1.00 95.44 85 ASN A O 1
ATOM 671 N N . PRO A 1 86 ? -7.655 7.198 -3.684 1.00 95.25 86 PRO A N 1
ATOM 672 C CA . PRO A 1 86 ? -8.783 8.087 -3.978 1.00 95.25 86 PRO A CA 1
ATOM 673 C C . PRO A 1 86 ? -9.031 8.273 -5.481 1.00 95.25 86 PRO A C 1
ATOM 675 O O . PRO A 1 86 ? -10.126 8.662 -5.889 1.00 95.25 86 PRO A O 1
ATOM 678 N N . SER A 1 87 ? -8.043 7.989 -6.336 1.00 93.94 87 SER A N 1
ATOM 679 C CA . SER A 1 87 ? -8.225 8.027 -7.787 1.00 93.94 87 SER A CA 1
ATOM 680 C C . SER A 1 87 ? -9.009 6.831 -8.350 1.00 93.94 87 SER A C 1
ATOM 682 O O . SER A 1 87 ? -9.319 6.814 -9.553 1.00 93.94 87 SER A O 1
ATOM 684 N N . LYS A 1 88 ? -9.333 5.818 -7.531 1.00 88.50 88 LYS A N 1
ATOM 685 C CA . LYS A 1 88 ? -10.050 4.617 -7.976 1.00 88.50 88 LYS A CA 1
ATOM 686 C C . LYS A 1 88 ? -11.400 4.989 -8.600 1.00 88.50 88 LYS A C 1
ATOM 688 O O . LYS A 1 88 ? -12.154 5.810 -8.094 1.00 88.50 88 LYS A O 1
ATOM 693 N N . GLY A 1 89 ? -11.691 4.412 -9.768 1.00 89.06 89 GLY A N 1
ATOM 694 C CA . GLY A 1 89 ? -12.897 4.723 -10.550 1.00 89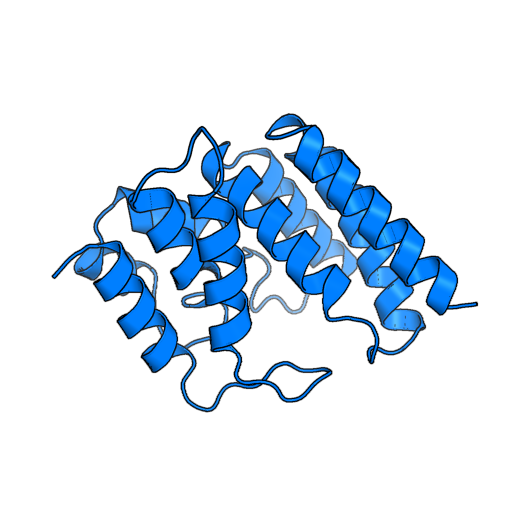.06 89 GLY A CA 1
ATOM 695 C C . GLY A 1 89 ? -12.817 6.005 -11.393 1.00 89.06 89 GLY A C 1
ATOM 696 O O . GLY A 1 89 ? -13.665 6.215 -12.263 1.00 89.06 89 GLY A O 1
ATOM 697 N N . SER A 1 90 ? -11.781 6.833 -11.222 1.00 93.12 90 SER A N 1
ATOM 698 C CA . SER A 1 90 ? -11.571 8.020 -12.052 1.00 93.12 90 SER A CA 1
ATOM 699 C C . SER A 1 90 ? -11.190 7.658 -13.492 1.00 93.12 90 SER A C 1
ATOM 701 O O . SER A 1 90 ? -10.380 6.764 -13.751 1.00 93.12 90 SER A O 1
ATOM 703 N N . LYS A 1 91 ? -11.737 8.415 -14.452 1.00 94.06 91 LYS A N 1
ATOM 704 C CA . LYS A 1 91 ? -11.381 8.341 -15.882 1.00 94.06 91 LYS A CA 1
ATOM 705 C C . LYS A 1 91 ? -10.213 9.262 -16.258 1.00 94.06 91 LYS A C 1
ATOM 707 O O . LYS A 1 91 ? -9.867 9.345 -17.435 1.00 94.06 91 LYS A O 1
ATOM 712 N N . ALA A 1 92 ? -9.626 9.958 -15.284 1.00 95.31 92 ALA A N 1
ATOM 713 C CA . ALA A 1 92 ? -8.514 10.867 -15.519 1.00 95.31 92 ALA A CA 1
ATOM 714 C C . ALA A 1 92 ? -7.269 10.129 -16.063 1.00 95.31 92 ALA A C 1
ATOM 716 O O . ALA A 1 92 ? -7.077 8.926 -15.808 1.00 95.31 92 ALA A O 1
ATOM 717 N N . PRO A 1 93 ? -6.391 10.834 -16.802 1.00 95.44 93 PRO A N 1
ATOM 718 C CA . PRO A 1 93 ? -5.107 10.300 -17.230 1.00 95.44 93 PRO A CA 1
ATOM 719 C C . PRO A 1 93 ? -4.323 9.696 -16.061 1.00 95.44 93 PRO A C 1
ATOM 721 O O . PRO A 1 93 ? -4.310 10.233 -14.957 1.00 95.44 93 PRO A O 1
ATOM 724 N N . ARG A 1 94 ? -3.602 8.592 -16.306 1.00 91.88 94 ARG A N 1
ATOM 725 C CA . ARG A 1 94 ? -2.844 7.887 -15.252 1.00 91.88 94 ARG A CA 1
ATOM 726 C C . ARG A 1 94 ? -1.912 8.811 -14.467 1.00 91.88 94 ARG A C 1
ATOM 728 O O . ARG A 1 94 ? -1.799 8.649 -13.267 1.00 91.88 94 ARG A O 1
ATOM 735 N N . ARG A 1 95 ? -1.274 9.779 -15.131 1.00 92.31 95 ARG A N 1
ATOM 736 C CA . ARG A 1 95 ? -0.367 10.724 -14.465 1.00 92.31 95 ARG A CA 1
ATOM 737 C C . ARG A 1 95 ? -1.085 11.576 -13.412 1.00 92.31 95 ARG A C 1
ATOM 739 O O . ARG A 1 95 ? -0.514 11.810 -12.357 1.00 92.31 95 ARG A O 1
ATOM 746 N N . GLU A 1 96 ? -2.309 12.012 -13.701 1.00 95.06 96 GLU A N 1
ATOM 747 C CA . GLU A 1 96 ? -3.130 12.782 -12.761 1.00 95.06 96 GLU A CA 1
ATOM 748 C C . GLU A 1 96 ? -3.609 11.897 -11.612 1.00 95.06 96 GLU A C 1
ATOM 750 O O . GLU A 1 96 ? -3.476 12.283 -10.458 1.00 95.06 96 GLU A O 1
ATOM 755 N N . ARG A 1 97 ? -4.072 10.676 -11.914 1.00 95.69 97 ARG A N 1
ATOM 756 C CA . ARG A 1 97 ? -4.475 9.697 -10.892 1.00 95.69 97 ARG A CA 1
ATOM 757 C C . ARG A 1 97 ? -3.345 9.387 -9.909 1.00 95.69 97 ARG A C 1
ATOM 759 O O . ARG A 1 97 ? -3.522 9.541 -8.712 1.00 95.69 97 ARG A O 1
ATOM 766 N N . GLU A 1 98 ? -2.159 9.081 -10.427 1.00 94.00 98 GLU A N 1
ATOM 767 C CA . GLU A 1 98 ? -0.967 8.819 -9.612 1.00 94.00 98 GLU A CA 1
ATOM 768 C C . GLU A 1 98 ? -0.525 10.044 -8.795 1.00 94.00 98 GLU A C 1
ATOM 770 O O . GLU A 1 98 ? 0.044 9.885 -7.721 1.00 94.00 98 GLU A O 1
ATOM 775 N N . GLN A 1 99 ? -0.739 11.269 -9.291 1.00 95.81 99 GLN A N 1
ATOM 776 C CA . GLN A 1 99 ? -0.456 12.478 -8.513 1.00 95.81 99 GLN A CA 1
ATOM 777 C C . GLN A 1 99 ? -1.420 12.604 -7.332 1.00 95.81 99 GLN A C 1
ATOM 779 O O . GLN A 1 99 ? -0.961 12.788 -6.212 1.00 95.81 99 GLN A O 1
ATOM 784 N N . VAL A 1 100 ? -2.722 12.432 -7.576 1.00 97.19 100 VAL A N 1
ATOM 785 C CA . VAL A 1 100 ? -3.757 12.475 -6.534 1.00 97.19 100 VAL A CA 1
ATOM 786 C C . VAL A 1 100 ? -3.502 11.416 -5.458 1.00 97.19 100 VAL A C 1
ATOM 788 O O . VAL A 1 100 ? -3.553 11.730 -4.272 1.00 97.19 100 VAL A O 1
ATOM 791 N N . ASP A 1 101 ? -3.159 10.190 -5.857 1.00 96.88 101 ASP A N 1
ATOM 792 C CA . ASP A 1 101 ? -2.874 9.109 -4.908 1.00 96.88 101 ASP A CA 1
ATOM 793 C C . ASP A 1 101 ? -1.610 9.396 -4.077 1.00 96.88 101 ASP A C 1
ATOM 795 O O . ASP A 1 101 ? -1.580 9.131 -2.876 1.00 96.88 101 ASP A O 1
ATOM 799 N N . ARG A 1 102 ? -0.569 10.002 -4.671 1.00 96.81 102 ARG A N 1
ATOM 800 C CA . ARG A 1 102 ? 0.622 10.435 -3.919 1.00 96.81 102 ARG A CA 1
ATOM 801 C C . ARG A 1 102 ? 0.329 11.584 -2.959 1.00 96.81 102 ARG A C 1
ATOM 803 O O . ARG A 1 102 ? 0.813 11.545 -1.834 1.00 96.81 102 ARG A O 1
ATOM 810 N N . ASP A 1 103 ? -0.434 12.585 -3.390 1.00 97.44 103 ASP A N 1
ATOM 811 C CA . ASP A 1 103 ? -0.786 13.739 -2.553 1.00 97.44 103 ASP A CA 1
ATOM 812 C C . ASP A 1 103 ? -1.604 13.301 -1.332 1.00 97.44 103 ASP A C 1
ATOM 814 O O . ASP A 1 103 ? -1.371 13.781 -0.224 1.00 97.44 103 ASP A O 1
ATOM 818 N N . HIS A 1 104 ? -2.500 12.328 -1.516 1.00 97.69 104 HIS A N 1
ATOM 819 C CA . HIS A 1 104 ? -3.202 11.657 -0.423 1.00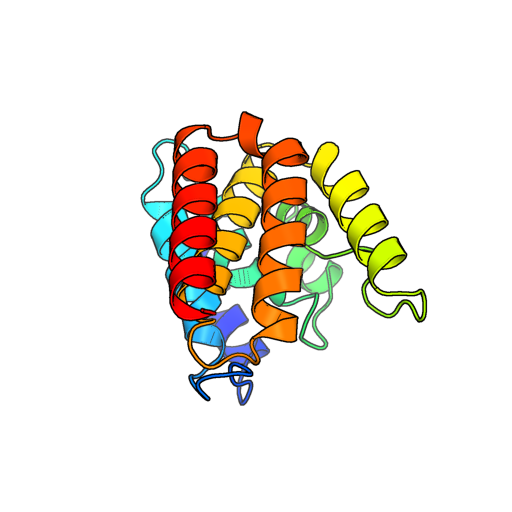 97.69 104 HIS A CA 1
ATOM 820 C C . HIS A 1 104 ? -2.229 10.960 0.531 1.00 97.69 104 HIS A C 1
ATOM 822 O O . HIS A 1 104 ? -2.193 11.269 1.720 1.00 97.69 104 HIS A O 1
ATOM 828 N N . LEU A 1 105 ? -1.356 10.095 0.011 1.00 97.75 105 LEU A N 1
ATOM 829 C CA . LEU A 1 105 ? -0.381 9.360 0.822 1.00 97.75 105 LEU A CA 1
ATOM 830 C C . LEU A 1 105 ? 0.635 10.265 1.543 1.00 97.75 105 LEU A C 1
ATOM 832 O O . LEU A 1 105 ? 1.236 9.841 2.528 1.00 97.75 105 LEU A O 1
ATOM 836 N N . ALA A 1 106 ? 0.827 11.514 1.112 1.00 97.31 106 ALA A N 1
ATOM 837 C CA . ALA A 1 106 ? 1.685 12.472 1.809 1.00 97.31 106 ALA A CA 1
ATOM 838 C C . ALA A 1 106 ? 1.182 12.793 3.227 1.00 97.31 106 ALA A C 1
ATOM 840 O O . ALA A 1 106 ? 1.996 13.024 4.129 1.00 97.31 106 ALA A O 1
ATOM 841 N N . VAL A 1 107 ? -0.140 12.780 3.430 1.00 97.62 107 VAL A N 1
ATOM 842 C CA . VAL A 1 107 ? -0.799 13.248 4.660 1.00 97.62 107 VAL A CA 1
ATOM 843 C C . VAL A 1 107 ? -1.383 12.132 5.534 1.00 97.62 107 VAL A C 1
ATOM 845 O O . VAL A 1 107 ? -1.855 12.426 6.630 1.00 97.62 107 VAL A O 1
ATOM 848 N N . VAL A 1 108 ? -1.333 10.868 5.094 1.00 98.19 108 VAL A N 1
ATOM 849 C CA . VAL A 1 108 ? -1.795 9.715 5.894 1.00 98.19 108 VAL A CA 1
ATOM 850 C C . VAL A 1 108 ? -0.838 9.373 7.042 1.00 98.19 108 VAL A C 1
ATOM 852 O O . VAL A 1 108 ? 0.278 9.903 7.126 1.00 98.19 108 VAL A O 1
ATOM 855 N N . SER A 1 109 ? -1.255 8.474 7.938 1.00 98.38 109 SER A N 1
ATOM 856 C CA . SER A 1 109 ? -0.465 8.130 9.118 1.00 98.38 109 SER A CA 1
ATOM 857 C C . SER A 1 109 ? 0.803 7.340 8.783 1.00 98.38 109 SER A C 1
ATOM 859 O O . SER A 1 109 ? 0.927 6.709 7.730 1.00 98.38 109 SER A O 1
ATOM 861 N N . VAL A 1 110 ? 1.779 7.368 9.697 1.00 98.19 110 VAL A N 1
ATOM 862 C CA . VAL A 1 110 ? 3.064 6.664 9.530 1.00 98.19 110 VAL A CA 1
ATOM 863 C C . VAL A 1 110 ? 2.842 5.163 9.331 1.00 98.19 110 VAL A C 1
ATOM 865 O O . VAL A 1 110 ? 3.503 4.543 8.503 1.00 98.19 110 VAL A O 1
ATOM 868 N N . GLU A 1 111 ? 1.875 4.581 10.035 1.00 98.56 111 GLU A N 1
ATOM 869 C CA . GLU A 1 111 ? 1.500 3.176 9.907 1.00 98.56 111 GLU A CA 1
ATOM 870 C C . GLU A 1 111 ? 1.015 2.837 8.492 1.00 98.56 111 GLU A C 1
ATOM 872 O O . GLU A 1 111 ? 1.484 1.857 7.909 1.00 98.56 111 GLU A O 1
ATOM 877 N N . ALA A 1 112 ? 0.132 3.660 7.915 1.00 98.56 112 ALA A N 1
ATOM 878 C CA . ALA A 1 112 ? -0.332 3.485 6.541 1.00 98.56 112 ALA A CA 1
ATOM 879 C C . ALA A 1 112 ? 0.823 3.653 5.540 1.00 98.56 112 ALA A C 1
ATOM 881 O O . ALA A 1 112 ? 0.977 2.832 4.637 1.00 98.56 112 ALA A O 1
ATOM 882 N N . LYS A 1 113 ? 1.710 4.639 5.739 1.00 98.69 113 LYS A N 1
ATOM 883 C CA . LYS A 1 113 ? 2.913 4.816 4.903 1.00 98.69 113 LYS A CA 1
ATOM 884 C C . LYS A 1 113 ? 3.821 3.581 4.925 1.00 98.69 113 LYS A C 1
ATOM 886 O O . LYS A 1 113 ? 4.257 3.129 3.868 1.00 98.69 113 LYS A O 1
ATOM 891 N N . VAL A 1 114 ? 4.064 2.989 6.097 1.00 98.69 114 VAL A N 1
ATOM 892 C CA . VAL A 1 114 ? 4.864 1.757 6.242 1.00 98.69 114 VAL A CA 1
ATOM 893 C C . VAL A 1 114 ? 4.221 0.588 5.497 1.00 98.69 114 VAL A C 1
ATOM 895 O O . VAL A 1 114 ? 4.904 -0.110 4.746 1.00 98.69 114 VAL A O 1
ATOM 898 N N . ILE A 1 115 ? 2.909 0.388 5.659 1.00 98.81 115 ILE A N 1
ATOM 899 C CA . ILE A 1 115 ? 2.178 -0.660 4.932 1.00 98.81 115 ILE A CA 1
ATOM 900 C C . ILE A 1 115 ? 2.273 -0.412 3.421 1.00 98.81 115 ILE A C 1
ATOM 902 O O . ILE A 1 115 ? 2.561 -1.344 2.671 1.00 98.81 115 ILE A O 1
ATOM 906 N N . LYS A 1 116 ? 2.131 0.840 2.968 1.00 98.75 116 LYS A N 1
ATOM 907 C CA . LYS A 1 116 ? 2.192 1.191 1.546 1.00 98.75 116 LYS A CA 1
ATOM 908 C C . LYS A 1 116 ? 3.574 0.993 0.927 1.00 98.75 116 LYS A C 1
ATOM 910 O O . LYS A 1 116 ? 3.675 0.570 -0.225 1.00 98.75 116 LYS A O 1
ATOM 915 N N . LEU A 1 117 ? 4.642 1.272 1.675 1.00 98.69 117 LEU A N 1
ATOM 916 C CA . LEU A 1 117 ? 6.011 0.969 1.251 1.00 98.69 117 LEU A CA 1
ATOM 917 C C . LEU A 1 117 ? 6.194 -0.541 1.051 1.00 98.69 117 LEU A C 1
ATOM 919 O O . LEU A 1 117 ? 6.721 -0.960 0.023 1.00 98.69 117 LEU A O 1
ATOM 923 N N . LEU A 1 118 ? 5.712 -1.358 1.991 1.00 98.75 118 LEU A N 1
ATOM 924 C CA . LEU A 1 118 ? 5.794 -2.819 1.909 1.00 98.75 118 LEU A CA 1
ATOM 925 C C . LEU A 1 118 ? 4.953 -3.400 0.766 1.00 98.75 118 LEU A C 1
ATOM 927 O O . LEU A 1 118 ? 5.447 -4.270 0.047 1.00 98.75 118 LEU A O 1
ATOM 931 N N . ASP A 1 119 ? 3.735 -2.892 0.564 1.00 98.62 119 ASP A N 1
ATOM 932 C CA . ASP A 1 119 ? 2.902 -3.178 -0.613 1.00 98.62 119 ASP A CA 1
ATOM 933 C C . ASP A 1 119 ? 3.685 -2.886 -1.904 1.00 98.62 119 ASP A C 1
ATOM 935 O O . ASP A 1 119 ? 3.870 -3.763 -2.758 1.00 98.62 119 ASP A O 1
ATOM 939 N N . ARG A 1 120 ? 4.239 -1.672 -2.024 1.00 98.31 120 ARG A N 1
ATOM 940 C CA . ARG A 1 120 ? 4.973 -1.270 -3.225 1.00 98.31 120 ARG A CA 1
ATOM 941 C C . ARG A 1 120 ? 6.191 -2.154 -3.488 1.00 98.31 120 ARG A C 1
ATOM 943 O O . ARG A 1 120 ? 6.451 -2.487 -4.646 1.00 98.31 120 ARG A O 1
ATOM 950 N N . ILE A 1 121 ? 6.921 -2.542 -2.444 1.00 98.56 121 ILE A N 1
ATOM 951 C CA . ILE A 1 121 ? 8.068 -3.446 -2.5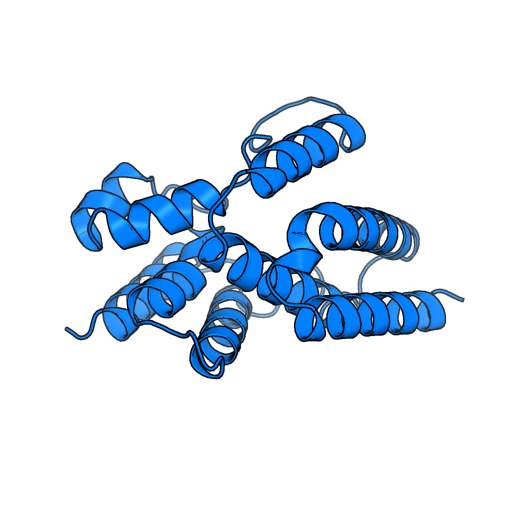65 1.00 98.56 121 ILE A CA 1
ATOM 952 C C . ILE A 1 121 ? 7.627 -4.834 -3.051 1.00 98.56 121 ILE A C 1
ATOM 954 O O . ILE A 1 121 ? 8.227 -5.348 -3.996 1.00 98.56 121 ILE A O 1
ATOM 958 N N . ASP A 1 122 ? 6.576 -5.428 -2.470 1.00 97.94 122 ASP A N 1
ATOM 959 C CA . ASP A 1 122 ? 6.067 -6.739 -2.915 1.00 97.94 122 ASP A CA 1
ATOM 960 C C . ASP A 1 122 ? 5.651 -6.704 -4.392 1.00 97.94 122 ASP A C 1
ATOM 962 O O . ASP A 1 122 ? 5.951 -7.613 -5.170 1.00 97.94 122 ASP A O 1
ATOM 966 N N . ASN A 1 123 ? 5.008 -5.611 -4.800 1.00 96.25 123 ASN A N 1
ATOM 967 C CA . ASN A 1 123 ? 4.619 -5.394 -6.181 1.00 96.25 123 ASN A CA 1
ATOM 968 C C . ASN A 1 123 ? 5.826 -5.292 -7.125 1.00 96.25 123 ASN A C 1
ATOM 970 O O . ASN A 1 123 ? 5.826 -5.955 -8.160 1.00 96.25 123 ASN A O 1
ATOM 974 N N . LEU A 1 124 ? 6.869 -4.533 -6.772 1.00 96.19 124 LEU A N 1
ATOM 975 C CA . LEU A 1 124 ? 8.103 -4.453 -7.567 1.00 96.19 124 LEU A CA 1
ATOM 976 C C . LEU A 1 124 ? 8.786 -5.822 -7.721 1.00 96.19 124 LEU A C 1
ATOM 978 O O . LEU A 1 124 ? 9.264 -6.149 -8.807 1.00 96.19 124 LEU A O 1
ATOM 982 N N . GLN A 1 125 ? 8.805 -6.635 -6.663 1.00 94.62 125 GLN A N 1
ATOM 983 C CA . GLN A 1 125 ? 9.440 -7.958 -6.667 1.00 94.62 125 GLN A CA 1
ATOM 984 C C . GLN A 1 125 ? 8.712 -8.971 -7.565 1.00 94.62 125 GLN A C 1
ATOM 986 O O . GLN A 1 125 ? 9.349 -9.827 -8.175 1.00 94.62 125 GLN A O 1
ATOM 991 N N . GLU A 1 126 ? 7.390 -8.861 -7.695 1.00 92.19 126 GLU A N 1
ATOM 992 C CA . GLU A 1 126 ? 6.571 -9.781 -8.501 1.00 92.19 126 GLU A CA 1
ATOM 993 C C . GLU A 1 126 ? 6.348 -9.291 -9.946 1.00 92.19 126 GLU A C 1
ATOM 995 O O . GLU A 1 126 ? 5.610 -9.918 -10.708 1.00 92.19 126 GLU A O 1
ATOM 1000 N N . MET A 1 127 ? 6.978 -8.181 -10.349 1.00 89.50 127 MET A N 1
ATOM 1001 C CA . MET A 1 127 ? 6.805 -7.563 -11.672 1.00 89.50 127 MET A CA 1
ATOM 1002 C C . MET A 1 127 ? 7.741 -8.080 -12.769 1.00 89.50 127 MET A C 1
ATOM 1004 O O . MET A 1 127 ? 7.751 -7.511 -13.860 1.00 89.50 127 MET A O 1
ATOM 1008 N N . GLY A 1 128 ? 8.499 -9.154 -12.532 1.00 86.25 128 GLY A N 1
ATOM 1009 C CA . GLY A 1 128 ? 9.447 -9.705 -13.513 1.00 86.25 128 GLY A CA 1
ATOM 1010 C C . GLY A 1 128 ? 8.826 -10.001 -14.886 1.00 86.25 128 GLY A C 1
ATOM 1011 O O . GLY A 1 128 ? 9.402 -9.638 -15.909 1.00 86.25 128 GLY A O 1
ATOM 1012 N N . ASP A 1 129 ? 7.610 -10.554 -14.904 1.00 87.81 129 ASP A N 1
ATOM 1013 C CA . ASP A 1 129 ? 6.891 -10.937 -16.131 1.00 87.81 129 ASP A CA 1
ATOM 1014 C C . ASP A 1 129 ? 6.115 -9.773 -16.784 1.00 87.81 129 ASP A C 1
ATOM 1016 O O . ASP A 1 129 ? 5.436 -9.941 -17.801 1.00 87.81 129 ASP A O 1
ATOM 1020 N N . ALA A 1 130 ? 6.176 -8.565 -16.211 1.00 90.75 130 ALA A N 1
ATOM 1021 C CA . ALA A 1 130 ? 5.462 -7.415 -16.746 1.00 90.75 130 ALA A CA 1
ATOM 1022 C C . ALA A 1 130 ? 6.165 -6.817 -17.989 1.00 90.75 130 ALA A C 1
ATOM 1024 O O . ALA A 1 130 ? 7.400 -6.774 -18.066 1.00 90.75 130 ALA A O 1
ATOM 1025 N N . PRO A 1 131 ? 5.402 -6.256 -18.951 1.00 91.88 131 PRO A N 1
ATOM 1026 C CA . PRO A 1 131 ? 5.966 -5.564 -20.110 1.00 91.88 131 PRO A CA 1
ATOM 1027 C C . PRO A 1 131 ? 6.966 -4.462 -19.723 1.00 91.88 131 PRO A C 1
ATOM 1029 O O . PRO A 1 131 ? 6.733 -3.708 -18.777 1.00 91.88 131 PRO A O 1
ATOM 1032 N N . SER A 1 132 ? 8.060 -4.311 -20.477 1.00 91.06 132 SER A N 1
ATOM 1033 C CA . SER A 1 132 ? 9.154 -3.377 -20.142 1.00 91.06 132 SER A CA 1
ATOM 1034 C C . SER A 1 132 ? 8.726 -1.905 -20.075 1.00 91.06 132 SER A C 1
ATOM 1036 O O . SER A 1 132 ? 9.262 -1.125 -19.289 1.00 91.06 132 SER A O 1
ATOM 1038 N N . ASN A 1 133 ? 7.741 -1.491 -20.878 1.00 91.88 133 ASN A N 1
ATOM 1039 C CA . ASN A 1 133 ? 7.152 -0.153 -20.794 1.00 91.88 133 ASN A CA 1
ATOM 1040 C C . ASN A 1 133 ? 6.380 0.057 -19.481 1.00 91.88 133 ASN A C 1
ATOM 1042 O O . ASN A 1 133 ? 6.433 1.143 -18.909 1.00 91.88 133 ASN A O 1
ATOM 1046 N N . PHE A 1 134 ? 5.690 -0.977 -18.997 1.00 91.69 134 PHE A N 1
ATOM 1047 C CA . PHE A 1 134 ? 4.979 -0.938 -17.728 1.00 91.69 134 PHE A CA 1
ATOM 1048 C C . PHE A 1 134 ? 5.955 -0.947 -16.552 1.00 91.69 134 PHE A C 1
ATOM 1050 O O . PHE A 1 134 ? 5.807 -0.114 -15.665 1.00 91.69 134 PHE A O 1
ATOM 1057 N N . ARG A 1 135 ? 6.988 -1.803 -16.583 1.00 93.88 135 ARG A N 1
ATOM 1058 C CA . ARG A 1 135 ? 8.043 -1.837 -15.555 1.00 93.88 135 ARG A CA 1
ATOM 1059 C C . ARG A 1 135 ? 8.708 -0.474 -15.375 1.00 93.88 135 ARG A C 1
ATOM 1061 O O . ARG A 1 135 ? 8.698 0.050 -14.270 1.00 93.88 135 ARG A O 1
ATOM 1068 N N . ARG A 1 136 ? 9.181 0.153 -16.462 1.00 93.44 136 ARG A N 1
ATOM 1069 C CA . ARG A 1 136 ? 9.796 1.496 -16.416 1.00 93.44 136 ARG A CA 1
ATOM 1070 C C . ARG A 1 136 ? 8.883 2.539 -15.778 1.00 93.44 136 ARG A C 1
ATOM 1072 O O . ARG A 1 136 ? 9.312 3.294 -14.912 1.00 93.44 136 ARG A O 1
ATOM 1079 N N . LYS A 1 137 ? 7.611 2.549 -16.179 1.00 94.00 137 LYS A N 1
ATOM 1080 C CA . LYS A 1 137 ? 6.621 3.471 -15.622 1.00 94.00 137 LYS A CA 1
ATOM 1081 C C . LYS A 1 137 ? 6.380 3.224 -14.133 1.00 94.00 137 LYS A C 1
ATOM 1083 O O . LYS A 1 137 ? 6.341 4.170 -13.357 1.00 94.00 137 LYS A O 1
ATOM 1088 N N . TYR A 1 138 ? 6.241 1.961 -13.741 1.00 95.19 138 TYR A N 1
ATOM 1089 C CA . TYR A 1 138 ? 6.017 1.608 -12.347 1.00 95.19 138 TYR A CA 1
ATOM 1090 C C . TYR A 1 138 ? 7.239 1.941 -11.482 1.00 95.19 138 TYR A C 1
ATOM 1092 O O . TYR A 1 138 ? 7.081 2.427 -10.366 1.00 95.19 138 TYR A O 1
ATOM 1100 N N . CYS A 1 139 ? 8.458 1.766 -12.001 1.00 96.88 139 CYS A N 1
ATOM 1101 C CA . CYS A 1 139 ? 9.694 2.204 -11.352 1.00 96.88 139 CYS A CA 1
ATOM 1102 C C . CYS A 1 139 ? 9.726 3.722 -11.126 1.00 96.88 139 CYS A C 1
ATOM 1104 O O . CYS A 1 139 ? 10.015 4.159 -10.014 1.00 96.88 139 CYS A O 1
ATOM 1106 N N . GLU A 1 140 ? 9.382 4.528 -12.136 1.00 96.38 140 GLU A N 1
ATOM 1107 C CA . GLU A 1 140 ? 9.262 5.989 -12.004 1.00 96.38 140 GLU A CA 1
ATOM 1108 C C . GLU A 1 140 ? 8.245 6.374 -10.916 1.00 96.38 140 GLU A C 1
ATOM 1110 O O . GLU A 1 140 ? 8.570 7.121 -9.993 1.00 96.38 140 GLU A O 1
ATOM 1115 N N . GLU A 1 141 ? 7.042 5.796 -10.965 1.00 96.62 141 GLU A N 1
ATOM 1116 C CA . GLU A 1 141 ? 5.989 6.017 -9.965 1.00 96.62 141 GLU A CA 1
ATOM 1117 C C . GLU A 1 141 ? 6.444 5.611 -8.552 1.00 96.62 141 GLU A C 1
ATOM 1119 O O . GLU A 1 141 ? 6.099 6.271 -7.573 1.00 96.62 141 GLU A O 1
ATOM 1124 N N . SER A 1 142 ? 7.254 4.556 -8.438 1.00 97.94 142 SER A N 1
ATOM 1125 C CA . SER A 1 142 ? 7.760 4.051 -7.156 1.00 97.94 142 SER A CA 1
ATOM 1126 C C . SER A 1 142 ? 8.818 4.968 -6.545 1.00 97.94 142 SER A C 1
ATOM 1128 O O . SER A 1 142 ? 8.814 5.157 -5.331 1.00 97.94 142 SER A O 1
ATOM 1130 N N . ARG A 1 143 ? 9.679 5.597 -7.358 1.00 98.19 143 ARG A N 1
ATOM 1131 C CA . ARG A 1 143 ? 10.619 6.622 -6.866 1.00 98.19 143 ARG A CA 1
ATOM 1132 C C . ARG A 1 143 ? 9.874 7.833 -6.316 1.00 98.19 143 ARG A C 1
ATOM 1134 O O . ARG A 1 143 ? 10.140 8.249 -5.195 1.00 98.19 143 ARG A O 1
ATOM 1141 N N . LEU A 1 144 ? 8.895 8.336 -7.072 1.00 97.81 144 LEU A N 1
ATOM 1142 C CA . LEU A 1 144 ? 8.079 9.475 -6.644 1.00 97.81 144 LEU A CA 1
ATOM 1143 C C . LEU A 1 144 ? 7.319 9.168 -5.351 1.00 97.81 144 LEU A C 1
ATOM 1145 O O . LEU A 1 144 ? 7.236 10.017 -4.471 1.00 97.81 144 LEU A O 1
ATOM 1149 N N . LEU A 1 145 ? 6.792 7.950 -5.211 1.00 97.62 145 LEU A N 1
ATOM 1150 C CA . LEU A 1 145 ? 6.178 7.498 -3.965 1.00 97.62 145 LEU A CA 1
ATOM 1151 C C . LEU A 1 145 ? 7.189 7.519 -2.805 1.00 97.62 145 LEU A C 1
ATOM 1153 O O . LEU A 1 145 ? 6.907 8.088 -1.754 1.00 97.62 145 LEU A O 1
ATOM 1157 N N . ALA A 1 146 ? 8.376 6.941 -2.997 1.00 97.81 146 ALA A N 1
ATOM 1158 C CA . ALA A 1 146 ? 9.425 6.875 -1.980 1.00 97.81 146 ALA A CA 1
ATOM 1159 C C . ALA A 1 146 ? 9.948 8.259 -1.545 1.00 97.81 146 ALA A C 1
ATOM 1161 O O . ALA A 1 146 ? 10.446 8.420 -0.427 1.00 97.81 146 ALA A O 1
ATOM 1162 N N . ASP A 1 147 ? 9.838 9.271 -2.402 1.00 97.69 147 ASP A N 1
ATOM 1163 C CA . ASP A 1 147 ? 10.152 10.657 -2.051 1.00 97.69 147 ASP A CA 1
ATOM 1164 C C . ASP A 1 147 ? 9.089 11.309 -1.169 1.00 97.69 147 ASP A C 1
ATOM 1166 O O . ASP A 1 147 ? 9.431 12.154 -0.347 1.00 97.69 147 ASP A O 1
ATOM 1170 N N . VAL A 1 148 ? 7.833 10.877 -1.286 1.00 97.75 148 VAL A N 1
ATOM 1171 C CA . VAL A 1 148 ? 6.707 11.420 -0.515 1.00 97.75 148 VAL A CA 1
ATOM 1172 C C . VAL A 1 148 ? 6.543 10.737 0.843 1.00 97.75 148 VAL A C 1
ATOM 1174 O O . VAL A 1 148 ? 6.263 11.415 1.826 1.00 97.75 148 VAL A O 1
ATOM 1177 N N . ILE A 1 149 ? 6.688 9.408 0.904 1.00 98.06 149 ILE A N 1
ATOM 1178 C CA . ILE A 1 149 ? 6.376 8.626 2.118 1.00 98.06 149 ILE A CA 1
ATOM 1179 C C . ILE A 1 149 ? 7.567 7.883 2.723 1.00 98.06 149 ILE A C 1
ATOM 1181 O O . ILE A 1 149 ? 7.421 7.204 3.736 1.00 98.06 149 ILE A O 1
ATOM 1185 N N . GLY A 1 150 ? 8.744 7.951 2.098 1.00 96.19 150 GLY A N 1
ATOM 1186 C CA . GLY A 1 150 ? 9.915 7.200 2.552 1.00 96.19 150 GLY A CA 1
ATOM 1187 C C . GLY A 1 150 ? 10.565 7.744 3.827 1.00 96.19 150 GLY A C 1
ATOM 1188 O O . GLY A 1 150 ? 11.451 7.096 4.373 1.00 96.19 150 GLY A O 1
ATOM 1189 N N . ASP A 1 151 ? 10.138 8.911 4.313 1.00 95.81 151 ASP A N 1
ATOM 1190 C CA . ASP A 1 151 ? 10.508 9.444 5.627 1.00 95.81 151 ASP A CA 1
ATOM 1191 C C . ASP A 1 151 ? 9.907 8.627 6.784 1.00 95.81 151 ASP A C 1
ATOM 1193 O O . ASP A 1 151 ? 10.478 8.603 7.873 1.00 95.81 151 ASP A O 1
ATOM 1197 N N . ALA A 1 152 ? 8.805 7.910 6.533 1.00 96.81 152 ALA A N 1
ATOM 1198 C CA . ALA A 1 152 ? 8.166 7.025 7.504 1.00 96.81 152 ALA A CA 1
ATOM 1199 C C . ALA A 1 152 ? 9.055 5.841 7.919 1.00 96.81 152 ALA A C 1
ATOM 1201 O O . ALA A 1 152 ? 8.980 5.390 9.061 1.00 96.81 152 ALA A O 1
ATOM 1202 N N . ASP A 1 153 ? 9.879 5.326 7.000 1.00 97.50 153 ASP A N 1
ATOM 1203 C CA . ASP A 1 153 ? 10.816 4.232 7.264 1.00 97.50 153 ASP A CA 1
ATOM 1204 C C . ASP A 1 153 ? 11.985 4.266 6.251 1.00 97.50 153 ASP A C 1
ATOM 1206 O O . ASP A 1 153 ? 11.850 3.785 5.118 1.00 97.50 153 ASP A O 1
ATOM 1210 N N . PRO A 1 154 ? 13.146 4.842 6.631 1.00 97.25 154 PRO A N 1
ATOM 1211 C CA . PRO A 1 154 ? 14.296 4.978 5.737 1.00 97.25 154 PRO A CA 1
ATOM 1212 C C . PRO A 1 154 ? 14.873 3.647 5.235 1.00 97.25 154 PRO A C 1
ATOM 1214 O O . PRO A 1 154 ? 15.434 3.605 4.138 1.00 97.25 154 PRO A O 1
ATOM 1217 N N . GLU A 1 155 ? 14.736 2.562 6.005 1.00 97.88 155 GLU A N 1
ATOM 1218 C CA . GLU A 1 155 ? 15.188 1.231 5.584 1.00 97.88 155 GLU A CA 1
ATOM 1219 C C . GLU A 1 155 ? 14.315 0.717 4.439 1.00 97.88 155 GLU A C 1
ATOM 1221 O O . GLU A 1 155 ? 14.831 0.281 3.408 1.00 97.88 155 GLU A O 1
ATOM 1226 N N . LEU A 1 156 ? 12.991 0.840 4.578 1.00 98.25 156 LEU A N 1
ATOM 1227 C CA . LEU A 1 156 ? 12.055 0.467 3.520 1.00 98.25 156 LEU A CA 1
ATOM 1228 C C . LEU A 1 156 ? 12.189 1.371 2.292 1.00 98.25 156 LEU A C 1
ATOM 1230 O O . LEU A 1 156 ? 12.081 0.881 1.167 1.00 98.25 156 LEU A O 1
ATOM 1234 N N . LYS A 1 157 ? 12.485 2.667 2.474 1.00 98.50 157 LYS A N 1
ATOM 1235 C CA . LYS A 1 157 ? 12.827 3.556 1.353 1.00 98.50 157 LYS A CA 1
ATOM 1236 C C . LYS A 1 157 ? 14.023 3.007 0.571 1.00 98.50 157 LYS A C 1
ATOM 1238 O O . LYS A 1 157 ? 13.956 2.916 -0.654 1.00 98.50 157 LYS A O 1
ATOM 1243 N N . ALA A 1 158 ? 15.104 2.639 1.259 1.00 98.50 158 ALA A N 1
ATOM 1244 C CA . ALA A 1 158 ? 16.299 2.098 0.617 1.00 98.50 158 ALA A CA 1
ATOM 1245 C C . ALA A 1 158 ? 16.015 0.768 -0.104 1.00 98.50 158 ALA A C 1
ATOM 1247 O O . ALA A 1 158 ? 16.428 0.597 -1.250 1.00 98.50 158 ALA A O 1
ATOM 1248 N N . GLU A 1 159 ? 15.260 -0.138 0.521 1.00 98.50 159 GLU A N 1
ATOM 1249 C CA . GLU A 1 159 ? 14.876 -1.420 -0.082 1.00 98.50 159 GLU A CA 1
ATOM 1250 C C . GLU A 1 159 ? 14.006 -1.246 -1.334 1.00 98.50 159 GLU A C 1
ATOM 1252 O O . GLU A 1 159 ? 14.215 -1.921 -2.344 1.00 98.50 159 GLU A O 1
ATOM 1257 N N . LEU A 1 160 ? 13.044 -0.321 -1.301 1.00 98.56 160 LEU A N 1
ATOM 1258 C CA . LEU A 1 160 ? 12.209 -0.001 -2.455 1.00 98.56 160 LEU A CA 1
ATOM 1259 C C . LEU A 1 160 ? 13.064 0.500 -3.623 1.00 98.56 160 LEU A C 1
ATOM 1261 O O . LEU A 1 160 ? 12.886 0.043 -4.753 1.00 98.56 160 LEU A O 1
ATOM 1265 N N . LEU A 1 161 ? 14.016 1.399 -3.360 1.00 98.38 161 LEU A N 1
ATOM 1266 C CA . LEU A 1 161 ? 14.918 1.920 -4.388 1.00 98.38 161 LEU A CA 1
ATOM 1267 C C . LEU A 1 161 ? 15.858 0.838 -4.948 1.00 98.38 161 LEU A C 1
ATOM 1269 O O . LEU A 1 161 ? 16.114 0.832 -6.151 1.00 98.38 161 LEU A O 1
ATOM 1273 N N . ASP A 1 162 ? 16.315 -0.106 -4.124 1.00 98.25 162 ASP A N 1
ATOM 1274 C CA . ASP A 1 162 ? 17.070 -1.281 -4.581 1.00 98.25 162 ASP A CA 1
ATOM 1275 C C . ASP A 1 162 ? 16.213 -2.195 -5.480 1.00 98.25 162 ASP A C 1
ATOM 1277 O O . ASP A 1 162 ? 16.659 -2.627 -6.546 1.00 98.25 162 ASP A O 1
ATOM 1281 N N . CYS A 1 163 ? 14.942 -2.419 -5.129 1.00 97.56 163 CYS A N 1
ATOM 1282 C CA . CYS A 1 163 ? 14.008 -3.160 -5.983 1.00 97.56 163 CYS A CA 1
ATOM 1283 C C . CYS A 1 163 ? 13.785 -2.465 -7.335 1.00 97.56 163 CYS A C 1
ATOM 1285 O O . CYS A 1 163 ? 13.753 -3.135 -8.369 1.00 97.56 163 CYS A O 1
ATOM 1287 N N . VAL A 1 164 ? 13.682 -1.130 -7.346 1.00 97.38 164 VAL A N 1
ATOM 1288 C CA . VAL A 1 164 ? 13.597 -0.333 -8.581 1.00 97.38 164 VAL A CA 1
ATOM 1289 C C . VAL A 1 164 ? 14.833 -0.548 -9.458 1.00 97.38 164 VAL A C 1
ATOM 1291 O O . VAL A 1 164 ? 14.686 -0.868 -10.637 1.00 97.38 164 VAL A O 1
ATOM 1294 N N . GLN A 1 165 ? 16.037 -0.437 -8.890 1.00 95.69 165 GLN A N 1
ATOM 1295 C CA . GLN A 1 165 ? 17.290 -0.631 -9.631 1.00 95.69 165 GLN A CA 1
ATOM 1296 C C . GLN A 1 165 ? 17.387 -2.038 -10.235 1.00 95.69 165 GLN A C 1
ATOM 1298 O O . GLN A 1 165 ? 17.720 -2.192 -11.411 1.00 95.69 165 GLN A O 1
ATOM 1303 N N . LYS A 1 166 ? 17.037 -3.071 -9.459 1.00 94.38 166 LYS A N 1
ATOM 1304 C CA . LYS A 1 166 ? 17.032 -4.464 -9.928 1.00 94.38 166 LYS A CA 1
ATOM 1305 C C . LYS A 1 166 ? 16.051 -4.686 -11.075 1.00 94.38 166 LYS A C 1
ATOM 1307 O O . LYS A 1 166 ? 16.398 -5.346 -12.051 1.00 94.38 166 LYS A O 1
ATOM 1312 N N . LEU A 1 167 ? 14.837 -4.141 -10.985 1.00 93.19 167 LEU A N 1
ATOM 1313 C CA . LEU A 1 167 ? 13.815 -4.330 -12.017 1.00 93.19 167 LEU A CA 1
ATOM 1314 C C . LEU A 1 167 ? 14.177 -3.626 -13.338 1.00 93.19 167 LEU A C 1
ATOM 1316 O O . LEU A 1 167 ? 13.851 -4.124 -14.422 1.00 93.19 167 LEU A O 1
ATOM 1320 N N . GLU A 1 168 ? 14.872 -2.491 -13.256 1.00 90.50 168 GLU A N 1
ATOM 1321 C CA . GLU A 1 168 ? 15.386 -1.761 -14.418 1.00 90.50 168 GLU A CA 1
ATOM 1322 C C . GLU A 1 168 ? 16.542 -2.491 -15.097 1.00 90.50 168 GLU A C 1
ATOM 1324 O O . GLU A 1 168 ? 16.532 -2.595 -16.320 1.00 90.50 168 GLU A O 1
ATOM 1329 N N . ALA A 1 169 ? 17.453 -3.098 -14.332 1.00 87.50 169 ALA A N 1
ATOM 1330 C CA . ALA A 1 169 ? 18.557 -3.888 -14.881 1.00 87.50 169 ALA A CA 1
ATOM 1331 C C . ALA A 1 169 ? 18.094 -5.123 -15.685 1.00 87.50 169 ALA A C 1
ATOM 1333 O O . ALA A 1 169 ? 18.818 -5.610 -16.542 1.00 87.50 169 ALA A O 1
ATOM 1334 N N . VAL A 1 170 ? 16.879 -5.629 -15.432 1.00 76.81 170 VAL A N 1
ATOM 1335 C CA . VAL A 1 170 ? 16.252 -6.737 -16.189 1.00 76.81 170 VAL A CA 1
ATOM 1336 C C . VAL A 1 170 ? 15.443 -6.221 -17.395 1.00 76.81 170 VAL A C 1
ATOM 1338 O O . VAL A 1 170 ? 14.764 -6.980 -18.088 1.00 76.81 170 VAL A O 1
ATOM 1341 N N . SER A 1 171 ? 15.370 -4.906 -17.597 1.00 61.81 171 SER A N 1
ATOM 1342 C CA . SER A 1 171 ? 14.622 -4.282 -18.699 1.00 61.81 171 SER A CA 1
ATOM 1343 C C . SER A 1 171 ? 15.511 -3.863 -19.877 1.00 61.81 171 SER A C 1
ATOM 1345 O O . SER A 1 171 ? 14.956 -3.450 -20.900 1.00 61.81 171 SER A O 1
ATOM 1347 N N . GLU A 1 172 ? 16.834 -3.957 -19.719 1.00 54.38 172 GLU A N 1
ATOM 1348 C CA . GLU A 1 172 ? 17.870 -3.776 -20.750 1.00 54.38 172 GLU A CA 1
ATOM 1349 C C . GLU A 1 172 ? 18.236 -5.114 -21.407 1.00 54.38 172 GLU A C 1
ATOM 1351 O O . GLU A 1 172 ? 18.409 -5.112 -22.648 1.00 54.38 172 GLU A O 1
#

Mean predicted aligned error: 2.87 Å

Secondary structure (DSSP, 8-state):
--HHHHHHHHHHHHTTT-B-TTT--BTTHHHHHHHHHHHTSTT--HHHHHHHHHTTHHHHSS--HHHHHHHH-HHHHHHHHHHS-TTTT--S-HHHHHHHHHHHHHHS-HHHHHHHHHHHHHHHHT-TTS-HHHHHHHHHHHHHHHHHHTTS-HHHHHHHHHHHHHHHHT--

Sequence (172 aa):
MNLILKAAAFARQAHDGQRRRYNDRPYIQHPARVAGRVAARPQATEVMVAAAFLHDVVEDTPHTLDEILAEFGPEVARLVEELTNPSKGSKAPRREREQVDRDHLAVVSVEAKVIKLLDRIDNLQEMGDAPSNFRRKYCEESRLLADVIGDADPELKAELLDCVQKLEAVSE